Protein AF-A0A3P6S4S4-F1 (afdb_monomer)

Mean predicted aligned error: 6.93 Å

Organism: Cylicostephanus goldi (NCBI:txid71465)

pLDDT: mean 84.18, std 16.07, range [38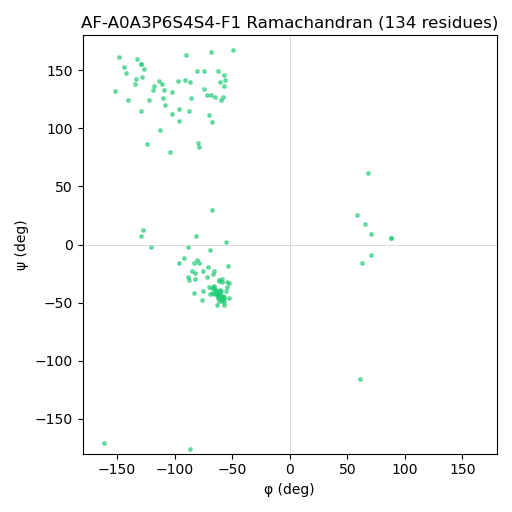.03, 98.44]

Foldseek 3Di:
DQDPVNDPCDPLNVDLVVLLVVLVVVVVVCVVVVDLAADEDEDECCQLVSSVVSNLVNVLVCVVVDPPRNPPARYAYEYADQDPVSVVSNCVVFDPDDWDADPPPPQQFRTWDAGPSGHTYTYHNDPVSPDPDDDD

Structure (mmCIF, N/CA/C/O backbone):
data_AF-A0A3P6S4S4-F1
#
_entry.id   AF-A0A3P6S4S4-F1
#
loop_
_atom_site.group_PDB
_atom_site.id
_atom_site.type_symbol
_atom_site.label_atom_id
_atom_site.label_alt_id
_atom_site.label_comp_id
_atom_site.label_asym_id
_atom_site.label_entity_id
_atom_site.label_seq_id
_atom_site.pdbx_PDB_ins_code
_atom_site.Cartn_x
_atom_site.Cartn_y
_atom_site.Cartn_z
_atom_site.occupancy
_atom_site.B_iso_or_equiv
_atom_site.auth_seq_id
_atom_site.auth_comp_id
_atom_site.auth_asym_id
_atom_site.auth_atom_id
_atom_site.pdbx_PDB_model_num
ATOM 1 N N . VAL A 1 1 ? -11.406 -2.655 19.732 1.00 38.03 1 VAL A N 1
ATOM 2 C CA . VAL A 1 1 ? -10.284 -1.989 20.434 1.00 38.03 1 VAL A CA 1
ATOM 3 C C . VAL A 1 1 ? -9.150 -2.995 20.490 1.00 38.03 1 VAL A C 1
ATOM 5 O O . VAL A 1 1 ? -9.334 -4.044 21.095 1.00 38.03 1 VAL A O 1
ATOM 8 N N . PHE A 1 2 ? -8.060 -2.725 19.767 1.00 47.78 2 PHE A N 1
ATOM 9 C CA . PHE A 1 2 ? -6.789 -3.447 19.902 1.00 47.78 2 PHE A CA 1
ATOM 10 C C . PHE A 1 2 ? -6.245 -3.238 21.330 1.00 47.78 2 PHE A C 1
ATOM 12 O O . PHE A 1 2 ? -6.599 -2.239 21.950 1.00 47.78 2 PHE A O 1
ATOM 19 N N . GLY A 1 3 ? -5.512 -4.219 21.873 1.00 47.22 3 GLY A N 1
ATOM 20 C CA . GLY A 1 3 ? -5.270 -4.446 23.312 1.00 47.22 3 GLY A CA 1
ATOM 21 C C . GLY A 1 3 ? -4.821 -3.247 24.167 1.00 47.22 3 GLY A C 1
ATOM 22 O O . GLY A 1 3 ? -4.429 -2.207 23.656 1.00 47.22 3 GLY A O 1
ATOM 23 N N . LYS A 1 4 ? -4.861 -3.415 25.499 1.00 46.34 4 LYS A N 1
ATOM 24 C CA . LYS A 1 4 ? -4.680 -2.351 26.517 1.00 46.34 4 LYS A CA 1
ATOM 25 C C . LYS A 1 4 ? -3.402 -1.494 26.395 1.00 46.34 4 LYS A C 1
ATOM 27 O O . LYS A 1 4 ? -3.410 -0.401 26.947 1.00 46.34 4 LYS A O 1
ATOM 32 N N . GLU A 1 5 ? -2.377 -1.952 25.673 1.00 57.28 5 GLU A N 1
ATOM 33 C CA . GLU A 1 5 ? -1.144 -1.198 25.359 1.00 57.28 5 GLU A CA 1
ATOM 34 C C . GLU A 1 5 ? -0.785 -1.185 23.854 1.00 57.28 5 GLU A C 1
ATOM 36 O O . GLU A 1 5 ? 0.253 -0.669 23.477 1.00 57.28 5 GLU A O 1
ATOM 41 N N . GLY A 1 6 ? -1.649 -1.701 22.972 1.00 50.56 6 GLY A N 1
ATOM 42 C CA . GLY A 1 6 ? -1.583 -1.452 21.522 1.00 50.56 6 GLY A CA 1
ATOM 43 C C . GLY A 1 6 ? -0.439 -2.071 20.697 1.00 50.56 6 GLY A C 1
ATOM 44 O O . GLY A 1 6 ? -0.540 -2.011 19.476 1.00 50.56 6 GLY A O 1
ATOM 45 N N . ASP A 1 7 ? 0.587 -2.684 21.291 1.00 58.62 7 ASP A N 1
ATOM 46 C CA . ASP A 1 7 ? 1.760 -3.177 20.547 1.00 58.62 7 ASP A CA 1
ATOM 47 C C . ASP A 1 7 ? 1.517 -4.526 19.845 1.00 58.62 7 ASP A C 1
ATOM 49 O O . ASP A 1 7 ? 1.825 -5.602 20.357 1.00 58.62 7 ASP A O 1
ATOM 53 N N . PHE A 1 8 ? 0.992 -4.465 18.622 1.00 60.78 8 PHE A N 1
ATOM 54 C CA . PHE A 1 8 ? 1.240 -5.490 17.608 1.00 60.78 8 PHE A CA 1
ATOM 55 C C . PHE A 1 8 ? 2.246 -4.930 16.617 1.00 60.78 8 PHE A C 1
ATOM 57 O O . PHE A 1 8 ? 1.857 -4.473 15.552 1.00 60.78 8 PHE A O 1
ATOM 64 N N . ILE A 1 9 ? 3.528 -4.957 16.978 1.00 60.41 9 ILE A N 1
ATOM 65 C CA . ILE A 1 9 ? 4.581 -4.631 16.021 1.00 60.41 9 ILE A CA 1
ATOM 66 C C . ILE A 1 9 ? 4.648 -5.771 15.001 1.00 60.41 9 ILE A C 1
ATOM 68 O O . ILE A 1 9 ? 5.017 -6.903 15.325 1.00 60.41 9 ILE A O 1
ATOM 72 N N . THR A 1 10 ? 4.258 -5.477 13.768 1.00 68.12 10 THR A N 1
ATOM 73 C CA . THR A 1 10 ? 4.346 -6.412 12.641 1.00 68.12 10 THR A CA 1
ATOM 74 C C . THR A 1 10 ? 5.691 -6.278 11.915 1.00 68.12 10 THR A C 1
ATOM 76 O O . THR A 1 10 ? 6.414 -5.302 12.095 1.00 68.12 10 THR A O 1
ATOM 79 N N . ALA A 1 11 ? 6.078 -7.267 11.097 1.00 77.06 11 ALA A N 1
ATOM 80 C CA . ALA A 1 11 ? 7.372 -7.247 10.399 1.00 77.06 11 ALA A CA 1
ATOM 81 C C . ALA A 1 11 ? 7.617 -5.984 9.534 1.00 77.06 11 ALA A C 1
ATOM 83 O O . ALA A 1 11 ? 8.729 -5.456 9.602 1.00 77.06 11 ALA A O 1
ATOM 84 N N . PRO A 1 12 ? 6.617 -5.444 8.800 1.00 64.94 12 PRO A N 1
ATOM 85 C CA . PRO A 1 12 ? 6.765 -4.161 8.106 1.00 64.94 12 PRO A CA 1
ATOM 86 C C . PRO A 1 12 ? 7.039 -2.980 9.049 1.00 64.94 12 PRO A C 1
ATOM 88 O O . PRO A 1 12 ? 7.738 -2.043 8.687 1.00 64.94 12 PRO A O 1
ATOM 91 N N . GLU A 1 13 ? 6.525 -3.025 10.279 1.00 68.25 13 GLU A N 1
ATOM 92 C CA . GLU A 1 13 ? 6.685 -1.951 11.268 1.00 68.25 13 GLU A CA 1
ATOM 93 C C . GLU A 1 13 ? 8.023 -2.030 12.022 1.00 68.25 13 GLU A C 1
ATOM 95 O O . GLU A 1 13 ? 8.441 -1.047 12.631 1.00 68.25 13 GLU A O 1
ATOM 100 N N . LEU A 1 14 ? 8.718 -3.177 11.972 1.00 75.69 14 LEU A N 1
ATOM 101 C CA . LEU A 1 14 ? 10.069 -3.328 12.528 1.00 75.69 14 LEU A CA 1
ATOM 102 C C . LEU A 1 14 ? 11.127 -2.687 11.636 1.00 75.69 14 LEU A C 1
ATOM 104 O O . LEU A 1 14 ? 12.022 -2.004 12.134 1.00 75.69 14 LEU A O 1
ATOM 108 N N . THR A 1 15 ? 11.070 -2.960 10.330 1.00 81.31 15 THR A N 1
ATOM 109 C CA . THR A 1 15 ? 12.068 -2.475 9.374 1.00 81.31 15 THR A CA 1
ATOM 110 C C . THR A 1 15 ? 11.473 -2.303 7.984 1.00 81.31 15 THR A C 1
ATOM 112 O O . THR A 1 15 ? 10.938 -3.261 7.424 1.00 81.31 15 THR A O 1
ATOM 115 N N . GLN A 1 16 ? 11.736 -1.149 7.373 1.00 86.44 16 GLN A N 1
ATOM 116 C CA . GLN A 1 16 ? 11.448 -0.864 5.962 1.00 86.44 16 GLN A CA 1
ATOM 117 C C . GLN A 1 16 ? 12.032 -1.921 5.004 1.00 86.44 16 GLN A C 1
ATOM 119 O O . GLN A 1 16 ? 11.414 -2.275 4.003 1.00 86.44 16 GLN A O 1
ATOM 124 N N . LEU A 1 17 ? 13.189 -2.504 5.349 1.00 89.19 17 LEU A N 1
ATOM 125 C CA . LEU A 1 17 ? 13.842 -3.552 4.554 1.00 89.19 17 LEU A CA 1
ATOM 126 C C . LEU A 1 17 ? 12.931 -4.751 4.267 1.00 89.19 17 LEU A C 1
ATOM 128 O O . LEU A 1 17 ? 13.068 -5.378 3.221 1.00 89.19 17 LEU A O 1
ATOM 132 N N . PHE A 1 18 ? 12.010 -5.085 5.178 1.00 90.06 18 PHE A N 1
ATOM 133 C CA . PHE A 1 18 ? 11.066 -6.172 4.937 1.00 90.06 18 PHE A CA 1
ATOM 134 C C . PHE A 1 18 ? 10.171 -5.848 3.738 1.00 90.06 18 PHE A C 1
ATOM 136 O O . PHE A 1 18 ? 10.098 -6.640 2.801 1.00 90.06 18 PHE A O 1
ATOM 143 N N . GLY A 1 19 ? 9.540 -4.671 3.736 1.00 91.44 19 GLY A N 1
ATOM 144 C CA . GLY A 1 19 ? 8.668 -4.245 2.646 1.00 91.44 19 GLY A CA 1
ATOM 145 C C . GLY A 1 19 ? 9.422 -4.049 1.332 1.00 91.44 19 GLY A C 1
ATOM 146 O O . GLY A 1 19 ? 8.952 -4.489 0.284 1.00 91.44 19 GLY A O 1
ATOM 147 N N . GLU A 1 20 ? 10.635 -3.497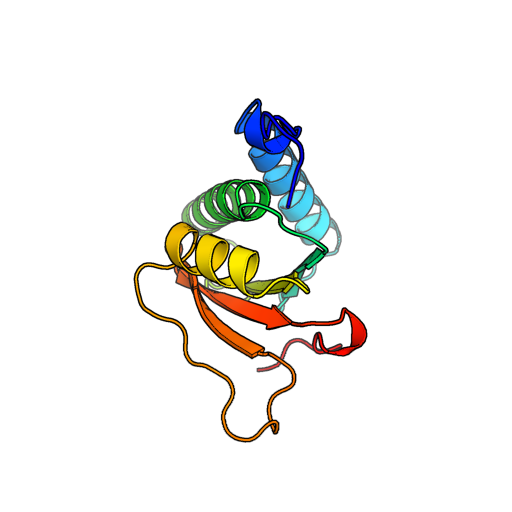 1.388 1.00 92.75 20 GLU A N 1
ATOM 148 C CA . GLU A 1 20 ? 11.466 -3.318 0.195 1.00 92.75 20 GLU A CA 1
ATOM 149 C C . GLU A 1 20 ? 11.851 -4.652 -0.458 1.00 92.75 20 GLU A C 1
ATOM 151 O O . GLU A 1 20 ? 11.773 -4.791 -1.679 1.00 92.75 20 GLU A O 1
ATOM 156 N N . LEU A 1 21 ? 12.220 -5.662 0.337 1.00 94.06 21 LEU A N 1
ATOM 157 C CA . LEU A 1 21 ? 12.555 -6.991 -0.182 1.00 94.06 21 LEU A CA 1
ATOM 158 C C . LEU A 1 21 ? 11.349 -7.677 -0.831 1.00 94.06 21 LEU A C 1
ATOM 160 O O . LEU A 1 21 ? 11.505 -8.313 -1.875 1.00 94.06 21 LEU A O 1
ATOM 164 N N . ILE A 1 22 ? 10.152 -7.517 -0.257 1.00 93.81 22 ILE A N 1
ATOM 165 C CA . ILE A 1 22 ? 8.914 -7.982 -0.894 1.00 93.81 22 ILE A CA 1
ATOM 166 C C . ILE A 1 22 ? 8.670 -7.222 -2.204 1.00 93.81 22 ILE A C 1
ATOM 168 O O . ILE A 1 22 ? 8.328 -7.846 -3.206 1.00 93.81 22 ILE A O 1
ATOM 172 N N . GLY A 1 23 ? 8.927 -5.912 -2.245 1.00 91.38 23 GLY A N 1
ATOM 173 C CA . GLY A 1 23 ? 8.847 -5.112 -3.469 1.00 91.38 23 GLY A CA 1
ATOM 174 C C . GLY A 1 23 ? 9.763 -5.602 -4.583 1.00 91.38 23 GLY A C 1
ATOM 175 O O . GLY A 1 23 ? 9.314 -5.795 -5.715 1.00 91.38 23 GLY A O 1
ATOM 176 N N . VAL A 1 24 ? 11.026 -5.879 -4.257 1.00 91.00 24 VAL A N 1
ATOM 177 C CA . VAL A 1 24 ? 11.994 -6.445 -5.207 1.00 91.00 24 VAL A CA 1
ATOM 178 C C . VAL A 1 24 ? 11.536 -7.817 -5.694 1.00 91.00 24 VAL A C 1
ATOM 180 O O . VAL A 1 24 ? 11.611 -8.094 -6.892 1.00 91.00 24 VAL A O 1
ATOM 183 N N . TRP A 1 25 ? 11.030 -8.664 -4.794 1.00 92.75 25 TRP A N 1
ATOM 184 C CA . TRP A 1 25 ? 10.499 -9.974 -5.160 1.00 92.75 25 TRP A CA 1
ATOM 185 C C . TRP A 1 25 ? 9.298 -9.860 -6.111 1.00 92.75 25 TRP A C 1
ATOM 187 O O . TRP A 1 25 ? 9.312 -10.487 -7.166 1.00 92.75 25 TRP A O 1
ATOM 197 N N . CYS A 1 26 ? 8.309 -9.010 -5.811 1.00 90.44 26 CYS A N 1
ATOM 198 C CA . CYS A 1 26 ? 7.149 -8.788 -6.681 1.00 90.44 26 CYS A CA 1
ATOM 199 C C . CYS A 1 26 ? 7.563 -8.325 -8.083 1.00 90.44 26 CYS A C 1
ATOM 201 O O . CYS A 1 26 ? 7.061 -8.846 -9.079 1.00 90.44 26 CYS A O 1
ATOM 203 N N . TYR A 1 27 ? 8.495 -7.372 -8.164 1.00 86.69 27 TYR A N 1
ATOM 204 C CA . TYR A 1 27 ? 9.014 -6.879 -9.438 1.00 86.69 27 TYR A CA 1
ATOM 205 C C . TYR A 1 27 ? 9.721 -7.986 -10.236 1.00 86.69 27 TYR A C 1
ATOM 207 O O . TYR A 1 27 ? 9.468 -8.160 -11.429 1.00 86.69 27 TYR A O 1
ATOM 215 N N . HIS A 1 28 ? 10.582 -8.761 -9.572 1.00 87.81 28 HIS A N 1
ATOM 216 C CA . HIS A 1 28 ? 11.311 -9.866 -10.188 1.00 87.81 28 HIS A CA 1
ATOM 217 C C . HIS A 1 28 ? 10.376 -10.962 -10.712 1.00 87.81 28 HIS A C 1
ATOM 219 O O . HIS A 1 28 ? 10.532 -11.415 -11.845 1.00 87.81 28 HIS A O 1
ATOM 225 N N . GLU A 1 29 ? 9.380 -11.366 -9.923 1.00 90.44 29 GLU A N 1
ATOM 226 C CA . GLU A 1 29 ? 8.420 -12.385 -10.348 1.00 90.44 29 GLU A CA 1
ATOM 227 C C . GLU A 1 29 ? 7.566 -11.904 -11.517 1.00 90.44 29 GLU A C 1
ATOM 229 O O . GLU A 1 29 ? 7.406 -12.640 -12.491 1.00 90.44 29 GLU A O 1
ATOM 234 N N . LEU A 1 30 ? 7.099 -10.651 -11.488 1.00 86.56 30 LEU A N 1
ATOM 235 C CA . LEU A 1 30 ? 6.387 -10.062 -12.619 1.00 86.56 30 LEU A CA 1
ATOM 236 C C . LEU A 1 30 ? 7.241 -10.106 -13.892 1.00 86.56 30 LEU A C 1
ATOM 238 O O . LEU A 1 30 ? 6.765 -10.566 -14.930 1.00 86.56 30 LEU A O 1
ATOM 242 N N . ALA A 1 31 ? 8.511 -9.706 -13.810 1.00 84.44 31 ALA A N 1
ATOM 243 C CA . ALA A 1 31 ? 9.431 -9.767 -14.941 1.00 84.44 31 ALA A CA 1
ATOM 244 C C . ALA A 1 31 ? 9.618 -11.204 -15.467 1.00 84.44 31 ALA A C 1
ATOM 246 O O . ALA A 1 31 ? 9.619 -11.415 -16.682 1.00 84.44 31 ALA A O 1
ATOM 247 N N . ASN A 1 32 ? 9.700 -12.200 -14.579 1.00 86.81 32 ASN A N 1
ATOM 248 C CA . ASN A 1 32 ? 9.837 -13.612 -14.955 1.00 86.81 32 ASN A CA 1
ATOM 249 C C . ASN A 1 32 ? 8.607 -14.184 -15.667 1.00 86.81 32 ASN A C 1
ATOM 251 O O . ASN A 1 32 ? 8.744 -15.123 -16.452 1.00 86.81 32 ASN A O 1
ATOM 255 N N . THR A 1 33 ? 7.416 -13.620 -15.447 1.00 86.38 33 THR A N 1
ATOM 256 C CA . THR A 1 33 ? 6.226 -13.999 -16.228 1.00 86.38 33 THR A CA 1
ATOM 257 C C . THR A 1 33 ? 6.278 -13.508 -17.678 1.00 86.38 33 THR A C 1
ATOM 259 O O . THR A 1 33 ? 5.545 -14.016 -18.524 1.00 86.38 33 THR A O 1
ATOM 262 N N . GLY A 1 34 ? 7.117 -12.508 -17.976 1.00 81.81 34 GLY A N 1
ATOM 263 C CA . GLY A 1 34 ? 7.122 -11.802 -19.258 1.00 81.81 34 GLY A CA 1
ATOM 264 C C . GLY A 1 34 ? 5.905 -10.894 -19.477 1.00 81.81 34 GLY A C 1
ATOM 265 O O . GLY A 1 34 ? 5.719 -10.396 -20.589 1.00 81.81 34 GLY A O 1
ATOM 266 N N . HIS A 1 35 ? 5.068 -10.675 -18.455 1.00 82.94 35 HIS A N 1
ATOM 267 C CA . HIS A 1 35 ? 3.901 -9.799 -18.541 1.00 82.94 35 HIS A CA 1
ATOM 268 C C . HIS A 1 35 ? 4.317 -8.335 -18.694 1.00 82.94 35 HIS A C 1
ATOM 270 O O . HIS A 1 35 ? 5.101 -7.805 -17.911 1.00 82.94 35 HIS A O 1
ATOM 276 N N . THR A 1 36 ? 3.757 -7.665 -19.698 1.00 80.19 36 THR A N 1
ATOM 277 C CA . THR A 1 36 ? 4.028 -6.248 -20.002 1.00 80.19 36 THR A CA 1
ATOM 278 C C . THR A 1 36 ? 2.776 -5.377 -19.950 1.00 80.19 36 THR A C 1
ATOM 280 O O . THR A 1 36 ? 2.862 -4.169 -20.161 1.00 80.19 36 THR A O 1
ATOM 283 N N . GLY A 1 37 ? 1.611 -5.975 -19.684 1.00 81.94 37 GLY A N 1
ATOM 284 C CA . GLY A 1 37 ? 0.333 -5.275 -19.610 1.00 81.94 37 GLY A CA 1
ATOM 285 C C . GLY A 1 37 ? 0.042 -4.686 -18.227 1.00 81.94 37 GLY A C 1
ATOM 286 O O . GLY A 1 37 ? 0.863 -4.790 -17.312 1.00 81.94 37 GLY A O 1
ATOM 287 N N . PRO A 1 38 ? -1.151 -4.096 -18.053 1.00 86.06 38 PRO A N 1
ATOM 288 C CA . PRO A 1 38 ? -1.648 -3.687 -16.748 1.00 86.06 38 PRO A CA 1
ATOM 289 C C . PRO A 1 38 ? -1.701 -4.861 -15.759 1.00 86.06 38 PRO A C 1
ATOM 291 O O . PRO A 1 38 ? -1.963 -6.001 -16.147 1.00 86.06 38 PRO A O 1
ATOM 294 N N . TRP A 1 39 ? -1.449 -4.586 -14.487 1.00 88.31 39 TRP A N 1
ATOM 295 C CA . TRP A 1 39 ? -1.437 -5.529 -13.378 1.00 88.31 39 TRP A CA 1
ATOM 296 C C . TRP A 1 39 ? -1.888 -4.834 -12.086 1.00 88.31 39 TRP A C 1
ATOM 298 O O . TRP A 1 39 ? -1.919 -3.603 -11.973 1.00 88.31 39 TRP A O 1
ATOM 308 N N . GLN A 1 40 ? -2.287 -5.648 -11.117 1.00 92.62 40 GLN A N 1
ATOM 309 C CA . GLN A 1 40 ? -2.807 -5.196 -9.834 1.00 92.62 40 GLN A CA 1
ATOM 310 C C . GLN A 1 40 ? -1.890 -5.686 -8.718 1.00 92.62 40 GLN A C 1
ATOM 312 O O . GLN A 1 40 ? -1.489 -6.851 -8.710 1.00 92.62 40 GLN A O 1
ATOM 317 N N . LEU A 1 41 ? -1.600 -4.814 -7.759 1.00 94.19 41 LEU A N 1
ATOM 318 C CA . LEU A 1 41 ? -0.997 -5.188 -6.489 1.00 94.19 41 LEU A CA 1
ATOM 319 C C . LEU A 1 41 ? -2.095 -5.196 -5.424 1.00 94.19 41 LEU A C 1
ATOM 321 O O . LEU A 1 41 ? -2.656 -4.148 -5.099 1.00 94.19 41 LEU A O 1
ATOM 325 N N . VAL A 1 42 ? -2.417 -6.387 -4.918 1.00 96.94 42 VAL A N 1
ATOM 326 C CA . VAL A 1 42 ? -3.524 -6.606 -3.979 1.00 96.94 42 VAL A CA 1
ATOM 327 C C . VAL A 1 42 ? -2.975 -6.955 -2.597 1.00 96.94 42 VAL A C 1
ATOM 329 O O . VAL A 1 42 ? -2.199 -7.901 -2.469 1.00 96.94 42 VAL A O 1
ATOM 332 N N . GLU A 1 43 ? -3.395 -6.229 -1.558 1.00 97.56 43 GLU A N 1
ATOM 333 C CA . GLU A 1 43 ? -3.047 -6.527 -0.162 1.00 97.56 43 GLU A CA 1
ATOM 334 C C . GLU A 1 43 ? -4.310 -6.736 0.686 1.00 97.56 43 GLU A C 1
ATOM 336 O O . GLU A 1 43 ? -5.190 -5.873 0.766 1.00 97.56 43 GLU A O 1
ATOM 341 N N . CYS A 1 44 ? -4.389 -7.898 1.337 1.00 97.31 44 CYS A N 1
ATOM 342 C CA . CYS A 1 44 ? -5.492 -8.272 2.218 1.00 97.31 44 CYS A CA 1
ATOM 343 C C . CYS A 1 44 ? -5.132 -7.980 3.674 1.00 97.31 44 CYS A C 1
ATOM 345 O O . CYS A 1 44 ? -4.232 -8.610 4.224 1.00 97.31 44 CYS A O 1
ATOM 347 N N . GLY A 1 45 ? -5.865 -7.066 4.311 1.00 96.19 45 GLY A N 1
ATOM 348 C CA . GLY A 1 45 ? -5.571 -6.611 5.670 1.00 96.19 45 GLY A CA 1
ATOM 349 C C . GLY A 1 45 ? -4.273 -5.799 5.764 1.00 96.19 45 GLY A C 1
ATOM 350 O O . GLY A 1 45 ? -3.376 -6.200 6.502 1.00 96.19 45 GLY A O 1
ATOM 351 N N . PRO A 1 46 ? -4.168 -4.647 5.074 1.00 96.00 46 PRO A N 1
ATOM 352 C CA . PRO A 1 46 ? -2.934 -3.854 4.995 1.00 96.00 46 PRO A CA 1
ATOM 353 C C . PRO A 1 46 ? -2.527 -3.159 6.305 1.00 96.00 46 PRO A C 1
ATOM 355 O O . PRO A 1 46 ? -1.486 -2.503 6.379 1.00 96.00 46 PRO A O 1
ATOM 358 N N . GLY A 1 47 ? -3.350 -3.248 7.356 1.00 94.00 47 GLY A N 1
ATOM 359 C CA . GLY A 1 47 ? -3.042 -2.675 8.663 1.00 94.00 47 GLY A CA 1
ATOM 360 C C . GLY A 1 47 ? -2.874 -1.158 8.588 1.00 94.00 47 GLY A C 1
ATOM 361 O O . GLY A 1 47 ? -3.824 -0.431 8.296 1.00 94.00 47 GLY A O 1
ATOM 362 N N . THR A 1 48 ? -1.671 -0.665 8.867 1.00 93.06 48 THR A N 1
ATOM 363 C CA . THR A 1 48 ? -1.321 0.762 8.775 1.00 93.06 48 THR A CA 1
ATOM 364 C C . THR A 1 48 ? -1.055 1.234 7.341 1.00 93.06 48 THR A C 1
ATOM 366 O O . THR A 1 48 ? -1.080 2.437 7.094 1.00 93.06 48 THR A O 1
ATOM 369 N N . GLY A 1 49 ? -0.846 0.313 6.394 1.00 95.19 49 GLY A N 1
ATOM 370 C CA . GLY A 1 49 ? -0.418 0.60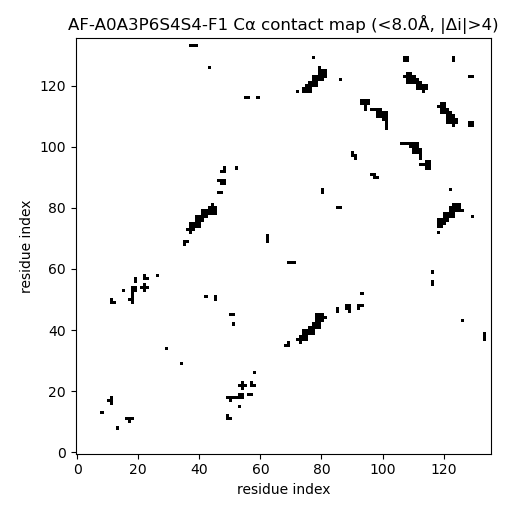6 5.024 1.00 95.19 49 GLY A CA 1
ATOM 371 C C . GLY A 1 49 ? 1.103 0.672 4.848 1.00 95.19 49 GLY A C 1
ATOM 372 O O . GLY A 1 49 ? 1.562 1.015 3.761 1.00 95.19 49 GLY A O 1
ATOM 373 N N . GLN A 1 50 ? 1.890 0.347 5.884 1.00 95.19 50 GLN A N 1
ATOM 374 C CA . GLN A 1 50 ? 3.357 0.410 5.838 1.00 95.19 50 GLN A CA 1
ATOM 375 C C . GLN A 1 50 ? 3.954 -0.496 4.754 1.00 95.19 50 GLN A C 1
ATOM 377 O O . GLN A 1 50 ? 4.771 -0.034 3.964 1.00 95.19 50 GLN A O 1
ATOM 382 N N . LEU A 1 51 ? 3.502 -1.753 4.669 1.00 95.12 51 LEU A N 1
ATOM 383 C CA . LEU A 1 51 ? 3.993 -2.695 3.660 1.00 95.12 51 LEU A CA 1
ATOM 384 C C . LEU A 1 51 ? 3.754 -2.165 2.241 1.00 95.12 51 LEU A C 1
ATOM 386 O O . LEU A 1 51 ? 4.689 -2.118 1.444 1.00 95.12 51 LEU A O 1
ATOM 390 N N . MET A 1 52 ? 2.533 -1.706 1.949 1.00 96.81 52 MET A N 1
ATOM 391 C CA . MET A 1 52 ? 2.214 -1.093 0.662 1.00 96.81 52 MET A CA 1
ATOM 392 C C . MET A 1 52 ? 3.097 0.123 0.368 1.00 96.81 52 MET A C 1
ATOM 394 O O . MET A 1 52 ? 3.612 0.248 -0.737 1.00 96.81 52 MET A O 1
ATOM 398 N N . ASN A 1 53 ? 3.311 1.010 1.342 1.00 95.50 53 ASN A N 1
ATOM 399 C CA . ASN A 1 53 ? 4.158 2.188 1.157 1.00 95.50 53 ASN A CA 1
ATOM 400 C C . ASN A 1 53 ? 5.592 1.820 0.734 1.00 95.50 53 ASN A C 1
ATOM 402 O O . ASN A 1 53 ? 6.140 2.410 -0.201 1.00 95.50 53 ASN A O 1
ATOM 406 N N . ASP A 1 54 ? 6.182 0.824 1.393 1.00 94.44 54 ASP A N 1
ATOM 407 C CA . ASP A 1 54 ? 7.541 0.362 1.097 1.00 94.44 54 ASP A CA 1
ATOM 408 C C . ASP A 1 54 ? 7.607 -0.306 -0.288 1.00 94.44 54 ASP A C 1
ATOM 410 O O . ASP A 1 54 ? 8.507 -0.023 -1.082 1.00 94.44 54 ASP A O 1
ATOM 414 N N . LEU A 1 55 ? 6.603 -1.125 -0.626 1.00 93.69 55 LEU A N 1
ATOM 415 C CA . LEU A 1 55 ? 6.437 -1.731 -1.952 1.00 93.69 55 LEU A CA 1
ATOM 416 C C . LEU A 1 55 ? 6.371 -0.673 -3.060 1.00 93.69 55 LEU A C 1
ATOM 418 O O . LEU A 1 55 ? 7.095 -0.775 -4.049 1.00 93.69 55 LEU A O 1
ATOM 422 N N . LEU A 1 56 ? 5.532 0.354 -2.900 1.00 92.38 56 LEU A N 1
ATOM 423 C CA . LEU A 1 56 ? 5.369 1.413 -3.899 1.00 92.38 56 LEU A CA 1
ATOM 424 C C . LEU A 1 56 ? 6.636 2.249 -4.074 1.00 92.38 56 LEU A C 1
ATOM 426 O O . LEU A 1 56 ? 6.964 2.600 -5.206 1.00 92.38 56 LEU A O 1
ATOM 430 N N . SER A 1 57 ? 7.383 2.485 -2.993 1.00 90.94 57 SER A N 1
ATOM 431 C CA . SER A 1 57 ? 8.686 3.160 -3.055 1.00 90.94 57 SER A CA 1
ATOM 432 C C . SER A 1 57 ? 9.683 2.380 -3.925 1.00 90.94 57 SER A C 1
ATOM 434 O O . SER A 1 57 ? 10.438 2.957 -4.708 1.00 90.94 57 SER A O 1
ATOM 436 N N . VAL A 1 58 ? 9.668 1.045 -3.843 1.00 90.19 58 VAL A N 1
ATOM 437 C CA . VAL A 1 58 ? 10.483 0.185 -4.713 1.00 90.19 58 VAL A CA 1
ATOM 438 C C . VAL A 1 58 ? 9.995 0.220 -6.164 1.00 90.19 58 VAL A C 1
ATOM 440 O O . VAL A 1 58 ? 10.813 0.327 -7.079 1.00 90.19 58 VAL A O 1
ATOM 443 N N . MET A 1 59 ? 8.679 0.171 -6.390 1.00 87.56 59 MET A N 1
ATOM 444 C CA . MET A 1 59 ? 8.101 0.216 -7.740 1.00 87.56 59 MET A CA 1
ATOM 445 C C . MET A 1 59 ? 8.421 1.533 -8.458 1.00 87.56 59 MET A C 1
ATOM 447 O O . MET A 1 59 ? 8.812 1.507 -9.624 1.00 87.56 59 MET A O 1
ATOM 451 N N . GLU A 1 60 ? 8.327 2.665 -7.760 1.00 85.31 60 GLU A N 1
ATOM 452 C CA . GLU A 1 60 ? 8.697 3.988 -8.276 1.00 85.31 60 GLU A CA 1
ATOM 453 C C . GLU A 1 60 ? 10.172 4.027 -8.715 1.00 85.31 60 GLU A C 1
ATOM 455 O O . GLU A 1 60 ? 10.489 4.433 -9.835 1.00 85.31 60 GLU A O 1
ATOM 460 N N . ASN A 1 61 ? 11.080 3.502 -7.887 1.00 82.12 61 ASN A N 1
ATOM 461 C CA . ASN A 1 61 ? 12.504 3.429 -8.221 1.00 82.12 61 ASN A CA 1
ATOM 462 C C . ASN A 1 61 ? 12.782 2.567 -9.463 1.00 82.12 61 ASN A C 1
ATOM 464 O O . ASN A 1 61 ? 13.612 2.934 -10.300 1.00 82.12 61 ASN A O 1
ATOM 468 N N . PHE A 1 62 ? 12.092 1.434 -9.622 1.00 76.06 62 PHE A N 1
ATOM 469 C CA . PHE A 1 62 ? 12.254 0.596 -10.812 1.00 76.06 62 PHE A CA 1
ATOM 470 C C . PHE A 1 62 ? 11.681 1.238 -12.077 1.00 76.06 62 PHE A C 1
ATOM 472 O O . PHE A 1 62 ? 12.302 1.121 -13.135 1.00 76.06 62 PHE A O 1
ATOM 479 N N . GLN A 1 63 ? 10.562 1.963 -11.979 1.00 69.38 63 GLN A N 1
ATOM 480 C CA . GLN A 1 63 ? 10.016 2.727 -13.105 1.00 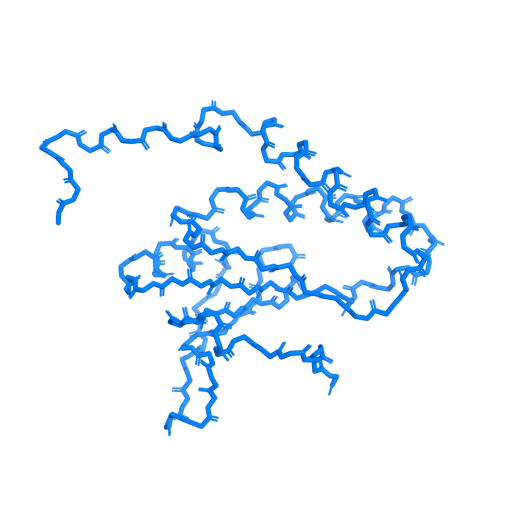69.38 63 GLN A CA 1
ATOM 481 C C . GLN A 1 63 ? 10.999 3.794 -13.599 1.00 69.38 63 GLN A C 1
ATOM 483 O O . GLN A 1 63 ? 11.211 3.925 -14.802 1.00 69.38 63 GLN A O 1
ATOM 488 N N . ILE A 1 64 ? 11.655 4.506 -12.679 1.00 58.94 64 ILE A N 1
ATOM 489 C CA . ILE A 1 64 ? 12.655 5.530 -13.015 1.00 58.94 64 ILE A CA 1
ATOM 490 C C . ILE A 1 64 ? 13.904 4.903 -13.662 1.00 58.94 64 ILE A C 1
ATOM 492 O O . ILE A 1 64 ? 14.506 5.488 -14.565 1.00 58.94 64 ILE A O 1
ATOM 496 N N . MET A 1 65 ? 14.312 3.714 -13.209 1.00 54.56 65 MET A N 1
ATOM 497 C CA . MET A 1 65 ? 15.581 3.092 -13.602 1.00 54.56 65 MET A CA 1
ATOM 498 C C . MET A 1 65 ? 15.508 2.290 -14.915 1.00 54.56 65 MET A C 1
ATOM 500 O O . MET A 1 65 ? 16.534 2.086 -15.568 1.00 54.56 65 MET A O 1
ATOM 504 N N . TRP A 1 66 ? 14.325 1.830 -15.331 1.00 53.03 66 TRP A N 1
ATOM 505 C CA . TRP A 1 66 ? 14.171 0.853 -16.410 1.00 53.03 66 TRP A CA 1
ATOM 506 C C . TRP A 1 66 ? 13.481 1.479 -17.636 1.00 53.03 66 TRP A C 1
ATOM 508 O O . TRP A 1 66 ? 12.261 1.532 -17.738 1.00 53.03 66 TRP A O 1
ATOM 518 N N . HIS A 1 67 ? 14.273 1.883 -18.638 1.00 49.81 67 HIS A N 1
ATOM 519 C CA . HIS A 1 67 ? 13.827 2.286 -19.989 1.00 49.81 67 HIS A CA 1
ATOM 520 C C . HIS A 1 67 ? 13.237 1.114 -20.811 1.00 49.81 67 HIS A C 1
ATOM 522 O O . HIS A 1 67 ? 13.369 1.054 -22.034 1.00 49.81 67 HIS A O 1
ATOM 528 N N . ILE A 1 68 ? 12.632 0.127 -20.153 1.00 41.50 68 ILE A N 1
ATOM 529 C CA . ILE A 1 68 ? 12.222 -1.128 -20.775 1.00 41.50 68 ILE A CA 1
ATOM 530 C C . ILE A 1 68 ? 10.731 -1.305 -20.531 1.00 41.50 68 ILE A C 1
ATOM 532 O O . ILE A 1 68 ? 10.311 -1.924 -19.563 1.00 41.50 68 ILE A O 1
ATOM 536 N N . GLY A 1 69 ? 9.942 -0.713 -21.426 1.00 46.66 69 GLY A N 1
ATOM 537 C CA . GLY A 1 69 ? 8.581 -1.127 -21.788 1.00 46.66 69 GLY A CA 1
ATOM 538 C C . GLY A 1 69 ? 7.475 -1.107 -20.725 1.00 46.66 69 GLY A C 1
ATOM 539 O O . GLY A 1 69 ? 6.309 -1.134 -21.109 1.00 46.66 69 GLY A O 1
ATOM 540 N N . LEU A 1 70 ? 7.784 -1.035 -19.431 1.00 48.84 70 LEU A N 1
ATOM 541 C CA . LEU A 1 70 ? 6.814 -0.893 -18.354 1.00 48.84 70 LEU A CA 1
ATOM 542 C C . LEU A 1 70 ? 6.398 0.573 -18.316 1.00 48.84 70 LEU A C 1
ATOM 544 O O . LEU A 1 70 ? 6.979 1.390 -17.609 1.00 48.84 70 LEU A O 1
ATOM 548 N N . GLN A 1 71 ? 5.428 0.924 -19.160 1.00 54.06 71 GLN A N 1
ATOM 549 C CA . GLN A 1 71 ? 4.856 2.261 -19.139 1.00 54.06 71 GLN A CA 1
ATOM 550 C C . GLN A 1 71 ? 4.317 2.564 -17.737 1.00 54.06 71 GLN A C 1
ATOM 552 O O . GLN A 1 71 ? 3.723 1.701 -17.087 1.00 54.06 71 GLN A O 1
ATOM 557 N N . GLU A 1 72 ? 4.506 3.811 -17.306 1.00 52.53 72 GLU A N 1
ATOM 558 C CA . GLU A 1 72 ? 4.258 4.363 -15.962 1.00 52.53 72 GLU A CA 1
ATOM 559 C C . GLU A 1 72 ? 2.824 4.168 -15.414 1.00 52.53 72 GLU A C 1
ATOM 561 O O . GLU A 1 72 ? 2.504 4.625 -14.324 1.00 52.53 72 GLU A O 1
ATOM 566 N N . LYS A 1 73 ? 1.934 3.485 -16.143 1.00 59.75 73 LYS A N 1
ATOM 567 C CA . LYS A 1 73 ? 0.495 3.380 -15.862 1.00 59.75 73 LYS A CA 1
ATOM 568 C C . LYS A 1 73 ? -0.052 1.955 -15.810 1.00 59.75 73 LYS A C 1
ATOM 570 O O . LYS A 1 73 ? -1.265 1.776 -15.800 1.00 59.75 73 LYS A O 1
ATOM 575 N N . ASN A 1 74 ? 0.815 0.947 -15.763 1.00 79.62 74 ASN A N 1
ATOM 576 C CA . ASN A 1 74 ? 0.373 -0.447 -15.738 1.00 79.62 74 ASN A CA 1
ATOM 577 C C . ASN A 1 74 ? 0.119 -0.998 -14.326 1.00 79.62 74 ASN A C 1
ATOM 579 O O . ASN A 1 74 ? -0.302 -2.137 -14.224 1.00 79.62 74 ASN A O 1
ATOM 583 N N . LEU A 1 75 ? 0.350 -0.241 -13.251 1.00 89.25 75 LEU A N 1
ATOM 584 C CA . LEU A 1 75 ? 0.135 -0.698 -11.873 1.00 89.25 75 LEU A CA 1
ATOM 585 C C . LEU A 1 75 ? -1.066 0.011 -11.239 1.00 89.25 75 LEU A C 1
ATOM 587 O O . LEU A 1 75 ? -1.157 1.236 -11.282 1.00 89.25 75 LEU A O 1
ATOM 591 N N . SER A 1 76 ? -1.939 -0.761 -10.596 1.00 93.56 76 SER A N 1
ATOM 592 C CA . SER A 1 76 ? -2.992 -0.278 -9.692 1.00 93.56 76 SER A CA 1
ATOM 593 C C . SER A 1 76 ? -2.942 -1.006 -8.345 1.00 93.56 76 SER A C 1
ATOM 595 O O . SER A 1 76 ? -2.606 -2.188 -8.278 1.00 93.56 76 SER A O 1
ATOM 597 N N . VAL A 1 77 ? -3.245 -0.291 -7.263 1.00 96.31 77 VAL A N 1
ATOM 598 C CA . VAL A 1 77 ? -3.204 -0.793 -5.884 1.00 96.31 77 VAL A CA 1
ATOM 599 C C . VAL A 1 77 ? -4.615 -1.099 -5.399 1.00 96.31 77 VAL A C 1
ATOM 601 O O . VAL A 1 77 ? -5.512 -0.264 -5.506 1.00 96.31 77 VAL A O 1
ATOM 604 N N . HIS A 1 78 ? -4.809 -2.279 -4.819 1.00 97.69 78 HIS A N 1
ATOM 605 C CA . HIS A 1 78 ? -6.103 -2.736 -4.321 1.00 97.69 78 HIS A CA 1
ATOM 606 C C . HIS A 1 78 ? -5.963 -3.224 -2.878 1.00 97.69 78 HIS A C 1
ATOM 608 O O . HIS A 1 78 ? -5.279 -4.204 -2.596 1.00 97.69 78 HIS A O 1
ATOM 614 N N . LEU A 1 79 ? -6.610 -2.527 -1.950 1.00 98.44 79 LEU A N 1
ATOM 615 C CA . LEU A 1 79 ? -6.540 -2.799 -0.519 1.00 98.44 79 LEU A CA 1
ATOM 616 C C . LEU A 1 79 ? -7.856 -3.404 -0.031 1.00 98.44 79 LEU A C 1
ATOM 618 O O . LEU A 1 79 ? -8.901 -2.763 -0.120 1.00 98.44 79 LEU A O 1
ATOM 622 N N . VAL A 1 80 ? -7.817 -4.617 0.519 1.00 98.31 80 VAL A N 1
ATOM 623 C CA . VAL A 1 80 ? -8.995 -5.255 1.127 1.00 98.31 80 VAL A CA 1
ATOM 624 C C . VAL A 1 80 ? -8.959 -5.011 2.634 1.00 98.31 80 VAL A C 1
ATOM 626 O O . VAL A 1 80 ? -8.151 -5.603 3.349 1.00 98.31 80 VAL A O 1
ATOM 629 N N . GLU A 1 81 ? -9.827 -4.124 3.122 1.00 97.88 81 GLU A N 1
ATOM 630 C CA . GLU A 1 81 ? -9.875 -3.698 4.522 1.00 97.88 81 GLU A CA 1
ATOM 631 C C . GLU A 1 81 ? -11.322 -3.535 5.011 1.00 97.88 81 GLU A C 1
ATOM 633 O O . GLU A 1 81 ? -12.122 -2.756 4.487 1.00 97.88 81 GLU A O 1
ATOM 638 N N . THR A 1 82 ? -11.661 -4.237 6.089 1.00 96.12 82 THR A N 1
ATOM 639 C CA . THR A 1 82 ? -13.019 -4.217 6.654 1.00 96.12 82 THR A CA 1
ATOM 640 C C . THR A 1 82 ? -13.257 -3.000 7.551 1.00 96.12 82 THR A C 1
ATOM 642 O O . THR A 1 82 ? -14.378 -2.491 7.619 1.00 96.12 82 THR A O 1
ATOM 645 N N . SER A 1 83 ? -12.211 -2.483 8.199 1.00 96.44 83 SER A N 1
ATOM 646 C CA . SER A 1 83 ? -12.280 -1.414 9.195 1.00 96.44 83 SER A CA 1
ATOM 647 C C . SER A 1 83 ? -12.215 -0.018 8.573 1.00 96.44 83 SER A C 1
ATOM 649 O O . SER A 1 83 ? -11.169 0.412 8.094 1.00 96.44 83 SER A O 1
ATOM 651 N N . ASP A 1 84 ? -13.297 0.761 8.682 1.00 95.19 84 ASP A N 1
ATOM 652 C CA . ASP A 1 84 ? -13.331 2.157 8.205 1.00 95.19 84 ASP A CA 1
ATOM 653 C C . ASP A 1 84 ? -12.272 3.045 8.874 1.00 95.19 84 ASP A C 1
ATOM 655 O O . ASP A 1 84 ? -11.728 3.963 8.257 1.00 95.19 84 ASP A O 1
ATOM 659 N N . ALA A 1 85 ? -11.950 2.757 10.138 1.00 95.31 85 ALA A N 1
ATOM 660 C CA . ALA A 1 85 ? -10.913 3.473 10.867 1.00 95.31 85 ALA A CA 1
ATOM 661 C C . ALA A 1 85 ? -9.513 3.196 10.295 1.00 95.31 85 ALA A C 1
ATOM 663 O O . ALA A 1 85 ? -8.693 4.111 10.250 1.00 95.31 85 ALA A O 1
ATOM 664 N N . LEU A 1 86 ? -9.238 1.961 9.855 1.00 96.12 86 LEU A N 1
ATOM 665 C CA . LEU A 1 86 ? -7.967 1.620 9.209 1.00 96.12 86 LEU A CA 1
ATOM 666 C C . LEU A 1 86 ? -7.910 2.155 7.778 1.00 96.12 86 LEU A C 1
ATOM 668 O O . LEU A 1 86 ? -6.902 2.755 7.427 1.00 96.12 86 LEU A O 1
ATOM 672 N N . ILE A 1 87 ? -9.007 2.079 7.015 1.00 97.31 87 ILE A N 1
ATOM 673 C CA . ILE A 1 87 ? -9.104 2.708 5.685 1.00 97.31 87 ILE A CA 1
ATOM 674 C C . ILE A 1 87 ? -8.737 4.192 5.766 1.00 97.31 87 ILE A C 1
ATOM 676 O O . ILE A 1 87 ? -7.956 4.684 4.959 1.00 97.31 87 ILE A O 1
ATOM 680 N N . LYS A 1 88 ? -9.277 4.917 6.753 1.00 96.38 88 LYS A N 1
ATOM 681 C CA . LYS A 1 88 ? -8.953 6.335 6.947 1.00 96.38 88 LYS A CA 1
ATOM 682 C C . LYS A 1 88 ? -7.465 6.555 7.250 1.00 96.38 88 LYS A C 1
ATOM 684 O O . LYS A 1 88 ? -6.866 7.455 6.674 1.00 96.38 88 LYS A O 1
ATOM 689 N N . LYS A 1 89 ? -6.860 5.735 8.118 1.00 96.69 89 LYS A N 1
ATOM 690 C CA . LYS A 1 89 ? -5.418 5.825 8.414 1.00 96.69 89 LYS A CA 1
ATOM 691 C C . LYS A 1 89 ? -4.559 5.549 7.179 1.00 96.69 89 LYS A C 1
ATOM 693 O O . LYS A 1 89 ? -3.604 6.273 6.935 1.00 96.69 89 LYS A O 1
ATOM 698 N N . GLN A 1 90 ? -4.909 4.525 6.405 1.00 97.75 90 GLN A N 1
ATOM 699 C CA . GLN A 1 90 ? -4.209 4.155 5.173 1.00 97.75 90 GLN A CA 1
ATOM 700 C C . GLN A 1 90 ? -4.317 5.262 4.123 1.00 97.75 90 GLN A C 1
ATOM 702 O O . GL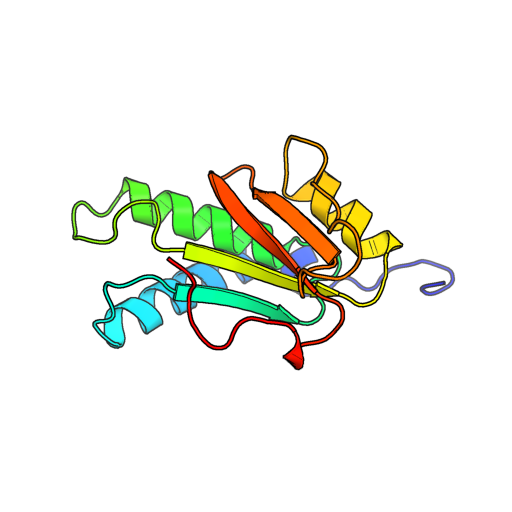N A 1 90 ? -3.326 5.591 3.489 1.00 97.75 90 GLN A O 1
ATOM 707 N N . GLU A 1 91 ? -5.494 5.867 3.960 1.00 97.56 91 GLU A N 1
ATOM 708 C CA . GLU A 1 91 ? -5.707 7.027 3.089 1.00 97.56 91 GLU A CA 1
ATOM 709 C C . GLU A 1 91 ? -4.795 8.198 3.477 1.00 97.56 91 GLU A C 1
ATOM 711 O O . GLU A 1 91 ? -4.067 8.709 2.630 1.00 97.56 91 GLU A O 1
ATOM 716 N N . GLU A 1 92 ? -4.805 8.593 4.754 1.00 96.69 92 GLU A N 1
ATOM 717 C CA . GLU A 1 92 ? -3.965 9.682 5.272 1.00 96.69 92 GLU A CA 1
ATOM 718 C C . GLU A 1 92 ? -2.465 9.378 5.112 1.00 96.69 92 GLU A C 1
ATOM 720 O O . GLU A 1 92 ? -1.648 10.284 4.931 1.00 96.69 92 GLU A O 1
ATOM 725 N N . PHE A 1 93 ? -2.093 8.099 5.172 1.00 97.00 93 PHE A N 1
ATOM 726 C C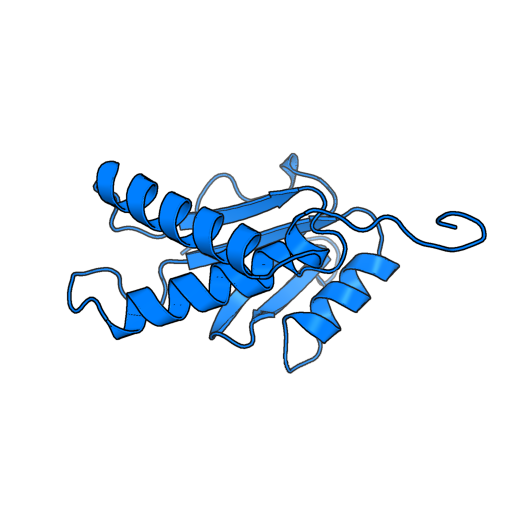A . PHE A 1 93 ? -0.710 7.661 5.062 1.00 97.00 93 PHE A CA 1
ATOM 727 C C . PHE A 1 93 ? -0.224 7.535 3.612 1.00 97.00 93 PHE A C 1
ATOM 729 O O . PHE A 1 93 ? 0.883 7.976 3.304 1.00 97.00 93 PHE A O 1
ATOM 736 N N . LEU A 1 94 ? -1.041 6.988 2.711 1.00 97.44 94 LEU A N 1
ATOM 737 C CA . LEU A 1 94 ? -0.654 6.627 1.343 1.00 97.44 94 LEU A CA 1
ATOM 738 C C . LEU A 1 94 ? -0.992 7.699 0.298 1.00 97.44 94 LEU A C 1
ATOM 740 O O . LEU A 1 94 ? -0.464 7.631 -0.811 1.00 97.44 94 LEU A O 1
ATOM 744 N N . CYS A 1 95 ? -1.856 8.669 0.614 1.00 97.62 95 CYS A N 1
ATOM 745 C CA . CYS A 1 95 ? -2.355 9.669 -0.338 1.00 97.62 95 CYS A CA 1
ATOM 746 C C . CYS A 1 95 ? -2.150 11.104 0.174 1.00 97.62 95 CYS A C 1
ATOM 748 O O . CYS A 1 95 ? -2.193 11.357 1.374 1.00 97.62 95 CYS A O 1
ATOM 750 N N . ASP A 1 96 ? -1.983 12.064 -0.742 1.00 95.88 96 ASP A N 1
ATOM 751 C CA . ASP A 1 96 ? -1.850 13.496 -0.398 1.00 95.88 96 ASP A CA 1
ATOM 752 C C . ASP A 1 96 ? -3.184 14.255 -0.387 1.00 95.88 96 ASP A C 1
ATOM 754 O O . ASP A 1 96 ? -3.264 15.410 0.037 1.00 95.88 96 ASP A O 1
ATOM 758 N N . ARG A 1 97 ? -4.247 13.639 -0.911 1.00 94.94 97 ARG A N 1
ATOM 759 C CA . ARG A 1 97 ? -5.568 14.255 -1.076 1.00 94.94 97 ARG A CA 1
ATOM 760 C C . ARG A 1 97 ? -6.648 13.352 -0.490 1.00 94.94 97 ARG A C 1
ATOM 762 O O . ARG A 1 97 ? -6.446 12.143 -0.454 1.00 94.94 97 ARG A O 1
ATOM 769 N N . PRO A 1 98 ? -7.805 13.900 -0.083 1.00 94.62 98 PRO A N 1
ATOM 770 C CA . PRO A 1 98 ? -8.950 13.085 0.302 1.00 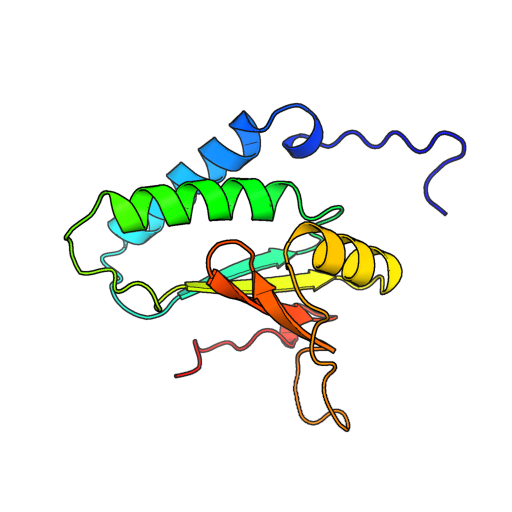94.62 98 PRO A CA 1
ATOM 771 C C . PRO A 1 98 ? -9.423 12.199 -0.855 1.00 94.62 98 PRO A C 1
ATOM 773 O O . PRO A 1 98 ? -9.482 12.640 -2.004 1.00 94.62 98 PRO A O 1
ATOM 776 N N . SER A 1 99 ? -9.785 10.966 -0.531 1.00 95.00 99 SER A N 1
ATOM 777 C CA . SER A 1 99 ? -10.275 9.957 -1.463 1.00 95.00 99 SER A CA 1
ATOM 778 C C . SER A 1 99 ? -11.703 10.259 -1.881 1.00 95.00 99 SER A C 1
ATOM 780 O O . SER A 1 99 ? -12.522 10.758 -1.101 1.00 95.00 99 SER A O 1
ATOM 782 N N . SER A 1 100 ? -12.032 9.864 -3.105 1.00 93.88 100 SER A N 1
ATOM 783 C CA . SER A 1 100 ? -13.419 9.802 -3.545 1.00 93.88 100 SER A CA 1
ATOM 784 C C . SER A 1 100 ? -14.084 8.593 -2.895 1.00 93.88 100 SER A C 1
ATOM 786 O O . SER A 1 100 ? -13.509 7.508 -2.845 1.00 93.88 100 SER A O 1
ATOM 788 N N . SER A 1 101 ? -15.284 8.784 -2.352 1.00 89.62 101 SER A N 1
ATOM 789 C CA . SER A 1 101 ? -16.109 7.673 -1.866 1.00 89.62 101 SER A CA 1
ATOM 790 C C . SER A 1 101 ? -17.013 7.198 -2.993 1.00 89.62 101 SER A C 1
ATOM 792 O O . SER A 1 101 ? -17.539 8.031 -3.737 1.00 89.62 101 SER A O 1
ATOM 794 N N . ALA A 1 102 ? -17.225 5.887 -3.094 1.00 81.44 102 ALA A N 1
ATOM 795 C CA . ALA A 1 102 ? -18.109 5.339 -4.112 1.00 81.44 102 ALA A CA 1
ATOM 796 C C . ALA A 1 102 ? -19.517 5.926 -3.990 1.00 81.44 102 ALA A C 1
ATOM 798 O O . ALA A 1 102 ? -20.145 5.916 -2.925 1.00 81.44 102 ALA A O 1
ATOM 799 N N . SER A 1 103 ? -20.024 6.456 -5.100 1.00 65.25 103 SER A N 1
ATOM 800 C CA . SER A 1 103 ? -21.353 7.059 -5.132 1.00 65.25 103 SER A CA 1
ATOM 801 C C . SER A 1 103 ? -22.420 5.988 -5.393 1.00 65.25 103 SER A C 1
ATOM 803 O O . SER A 1 103 ? -22.358 5.226 -6.357 1.00 65.25 103 SER A O 1
ATOM 805 N N . ASN A 1 104 ? -23.429 5.924 -4.520 1.00 63.00 104 ASN A N 1
ATOM 806 C CA . ASN A 1 104 ? -24.643 5.113 -4.691 1.00 63.00 104 ASN A CA 1
ATOM 807 C C . ASN A 1 104 ? -24.447 3.588 -4.870 1.00 63.00 104 ASN A C 1
ATOM 809 O O . ASN A 1 104 ? -25.313 2.943 -5.459 1.00 63.00 104 ASN A O 1
ATOM 813 N N . GLY A 1 105 ? -23.347 3.003 -4.377 1.00 66.62 105 GLY A N 1
ATOM 814 C CA . GLY A 1 105 ? -23.142 1.542 -4.353 1.00 66.62 105 GLY A CA 1
ATOM 815 C C . GLY A 1 105 ? -23.034 0.872 -5.728 1.00 66.62 105 GLY A C 1
ATOM 816 O O . GLY A 1 105 ? -23.237 -0.332 -5.837 1.00 66.62 105 GLY A O 1
ATOM 817 N N . LYS A 1 106 ? -22.766 1.647 -6.787 1.00 74.94 106 LYS A N 1
ATOM 818 C CA . LYS A 1 106 ? -22.542 1.113 -8.141 1.00 74.94 106 LYS A CA 1
ATOM 819 C C . LYS A 1 106 ? -21.119 0.611 -8.356 1.00 74.94 106 LYS A C 1
ATOM 821 O O . LYS A 1 106 ? -20.892 -0.197 -9.249 1.00 74.94 106 LYS A O 1
ATOM 826 N N . GLU A 1 107 ? -20.177 1.133 -7.582 1.00 84.81 107 GLU A N 1
ATOM 827 C CA . GLU A 1 107 ? -18.771 0.761 -7.656 1.00 84.81 107 GLU A CA 1
ATOM 828 C C . GLU A 1 107 ? -18.463 -0.288 -6.581 1.00 84.81 107 GLU A C 1
ATOM 830 O O . GLU A 1 107 ? -18.980 -0.174 -5.467 1.00 84.81 107 GLU A O 1
ATOM 835 N N . PRO A 1 108 ? -17.637 -1.299 -6.896 1.00 90.25 108 PRO A N 1
ATOM 836 C CA . PRO A 1 108 ? -17.305 -2.361 -5.948 1.00 90.25 108 PRO A CA 1
ATOM 837 C C . PRO A 1 108 ? -16.311 -1.905 -4.865 1.00 90.25 108 PRO A C 1
ATOM 839 O O . PRO A 1 108 ? -16.264 -2.472 -3.777 1.00 90.25 108 PRO A O 1
ATOM 842 N N . HIS A 1 109 ? -15.525 -0.857 -5.132 1.00 94.00 109 HIS A N 1
ATOM 843 C CA . HIS A 1 109 ? -14.655 -0.245 -4.131 1.00 94.00 109 HIS A CA 1
ATOM 844 C C . HIS A 1 109 ? -15.453 0.711 -3.238 1.00 94.00 109 HIS A C 1
ATOM 846 O O . HIS A 1 109 ? -16.395 1.349 -3.685 1.00 94.00 109 HIS A O 1
ATOM 852 N N . VAL A 1 110 ? -15.052 0.868 -1.978 1.00 95.38 110 VAL A N 1
ATOM 853 C CA . VAL A 1 110 ? -15.648 1.849 -1.055 1.00 95.38 110 VAL A CA 1
ATOM 854 C C . VAL A 1 110 ? -14.976 3.219 -1.140 1.00 95.38 110 VAL A C 1
ATOM 856 O O . VAL A 1 110 ? -15.621 4.240 -0.893 1.00 95.38 110 VAL A O 1
ATOM 859 N N . LYS A 1 111 ? -13.690 3.251 -1.508 1.00 95.81 111 LYS A N 1
ATOM 860 C CA . LYS A 1 111 ? -12.911 4.472 -1.740 1.00 95.81 111 LYS A CA 1
ATOM 861 C C . LYS A 1 111 ? -11.932 4.297 -2.894 1.00 95.81 111 LYS A C 1
ATOM 863 O O . LYS A 1 111 ? -11.459 3.185 -3.127 1.00 95.81 111 LYS A O 1
ATOM 868 N N . SER A 1 112 ? -11.601 5.397 -3.559 1.00 96.56 112 SER A N 1
ATOM 869 C CA . SER A 1 112 ? -10.576 5.461 -4.601 1.00 96.56 112 SER A CA 1
ATOM 870 C C . SER A 1 112 ? -9.778 6.763 -4.549 1.00 96.56 112 SER A C 1
ATOM 872 O O . SER A 1 112 ? -10.288 7.815 -4.148 1.00 96.56 112 SER A O 1
ATOM 874 N N . ASN A 1 113 ? -8.499 6.686 -4.922 1.00 96.56 113 ASN A N 1
ATOM 875 C CA . ASN A 1 113 ? -7.569 7.814 -4.914 1.00 96.56 113 ASN A CA 1
ATOM 876 C C . ASN A 1 113 ? -6.340 7.555 -5.810 1.00 96.56 113 ASN A C 1
ATOM 878 O O . ASN A 1 113 ? -6.276 6.568 -6.543 1.00 96.56 113 ASN A O 1
ATOM 882 N N . THR A 1 114 ? -5.346 8.436 -5.717 1.00 95.69 114 THR A N 1
ATOM 883 C CA . THR A 1 114 ? -3.989 8.255 -6.235 1.00 95.69 114 THR A CA 1
ATOM 884 C C . THR A 1 114 ? -2.997 8.312 -5.073 1.00 95.69 114 THR A C 1
ATOM 886 O O . THR A 1 114 ? -3.079 9.207 -4.229 1.00 95.69 114 THR A O 1
ATOM 889 N N . THR A 1 115 ? -2.065 7.361 -5.025 1.00 95.38 115 THR A N 1
ATOM 890 C CA . THR A 1 115 ? -1.007 7.315 -4.010 1.00 95.38 115 THR A CA 1
ATOM 891 C C . THR A 1 115 ? -0.014 8.463 -4.182 1.00 95.38 115 THR A C 1
ATOM 893 O O . THR A 1 115 ? 0.052 9.097 -5.237 1.00 95.38 115 THR A O 1
ATOM 896 N N . LYS A 1 116 ? 0.807 8.708 -3.158 1.00 93.31 116 LYS A N 1
ATOM 897 C CA . LYS A 1 116 ? 1.923 9.672 -3.205 1.00 93.31 116 LYS A CA 1
ATOM 898 C C . LYS A 1 116 ? 2.889 9.412 -4.367 1.00 93.31 116 LYS A C 1
ATOM 900 O O . LYS A 1 116 ? 3.329 10.359 -5.006 1.00 93.31 116 LYS A O 1
ATOM 905 N N . SER A 1 117 ? 3.130 8.140 -4.690 1.00 88.44 117 SER A N 1
ATOM 906 C CA . SER A 1 117 ? 3.951 7.707 -5.832 1.00 88.44 117 SER A CA 1
ATOM 907 C C . SER A 1 117 ? 3.201 7.706 -7.176 1.00 88.44 117 SER A C 1
ATOM 909 O O . SER A 1 117 ? 3.722 7.224 -8.174 1.00 88.44 117 SER A O 1
ATOM 911 N N . GLY A 1 118 ? 1.968 8.223 -7.239 1.00 90.00 118 GLY A N 1
ATOM 912 C CA . GLY A 1 118 ? 1.234 8.416 -8.495 1.00 90.00 118 GLY A CA 1
ATOM 913 C C . GLY A 1 118 ? 0.405 7.223 -8.984 1.00 90.00 118 GLY A C 1
ATOM 914 O O . GLY A 1 118 ? -0.183 7.302 -10.065 1.00 90.00 118 GLY A O 1
ATOM 915 N N . PHE A 1 119 ? 0.293 6.142 -8.208 1.00 91.44 119 PHE A N 1
ATOM 916 C CA . PHE A 1 119 ? -0.466 4.950 -8.602 1.00 91.44 119 PHE A CA 1
ATOM 917 C C . PHE A 1 119 ? -1.954 5.068 -8.240 1.00 91.44 119 PHE A C 1
ATOM 919 O O . PHE A 1 119 ? -2.274 5.539 -7.148 1.00 91.44 119 PHE A O 1
ATOM 926 N N . PRO A 1 120 ? -2.894 4.622 -9.095 1.00 94.62 120 PRO A N 1
ATOM 927 C CA . PRO A 1 120 ? -4.290 4.453 -8.698 1.00 94.62 120 PRO A CA 1
ATOM 928 C C . PRO A 1 120 ? -4.404 3.506 -7.499 1.00 94.62 120 PRO A C 1
ATOM 930 O O . PRO A 1 120 ? -3.754 2.461 -7.485 1.00 94.62 120 PRO A O 1
ATOM 933 N N . ILE A 1 121 ? -5.237 3.851 -6.519 1.00 97.00 121 ILE A N 1
ATOM 934 C CA . ILE A 1 121 ? -5.485 3.033 -5.327 1.00 97.00 121 ILE A CA 1
ATOM 935 C C . ILE A 1 121 ? -6.977 2.933 -5.021 1.00 97.00 121 ILE A C 1
ATOM 937 O O . ILE A 1 121 ? -7.709 3.920 -5.105 1.00 97.00 121 ILE A O 1
ATOM 941 N N . PHE A 1 122 ? -7.417 1.735 -4.647 1.00 97.31 122 PHE A N 1
ATOM 942 C CA . PHE A 1 122 ? -8.807 1.401 -4.357 1.00 97.31 122 PHE A CA 1
ATOM 943 C C . PHE A 1 122 ? -8.907 0.603 -3.055 1.00 97.31 122 PHE A C 1
ATOM 945 O O . PHE A 1 122 ? -8.074 -0.263 -2.793 1.00 97.31 122 PHE A O 1
ATOM 952 N N . TRP A 1 123 ? -9.949 0.857 -2.263 1.00 98.00 123 TRP A N 1
ATOM 953 C CA . TRP A 1 123 ? -10.255 0.095 -1.048 1.00 98.00 123 TRP A CA 1
ATOM 954 C C . TRP A 1 123 ? -11.527 -0.724 -1.222 1.00 98.00 123 TRP A C 1
ATOM 956 O O . TRP A 1 123 ? -12.530 -0.201 -1.701 1.00 98.00 123 TRP A O 1
ATOM 966 N N . TYR A 1 124 ? -11.517 -1.965 -0.749 1.00 97.25 124 TYR A N 1
ATOM 967 C CA . TYR A 1 124 ? -12.611 -2.931 -0.849 1.00 97.25 124 TYR A CA 1
ATOM 968 C C . TYR A 1 124 ? -12.922 -3.537 0.517 1.00 97.25 124 TYR A C 1
ATOM 970 O O . TYR A 1 124 ? -12.059 -3.581 1.394 1.00 97.25 124 TYR A O 1
ATOM 978 N N . LYS A 1 125 ? -14.156 -4.019 0.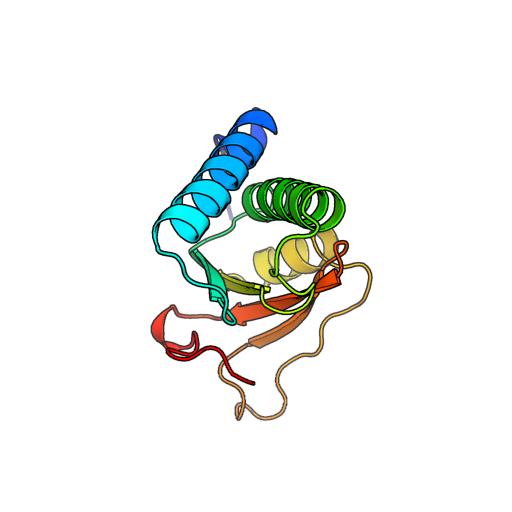704 1.00 95.75 125 LYS A N 1
ATOM 979 C CA . LYS A 1 125 ? -14.546 -4.725 1.935 1.00 95.75 125 LYS A CA 1
ATOM 980 C C . LYS A 1 125 ? -14.255 -6.215 1.870 1.00 95.75 125 LYS A C 1
ATOM 982 O O . LYS A 1 125 ? -13.979 -6.809 2.911 1.00 95.75 125 LYS A O 1
ATOM 987 N N . THR A 1 126 ? -14.308 -6.796 0.678 1.00 95.81 126 THR A N 1
ATOM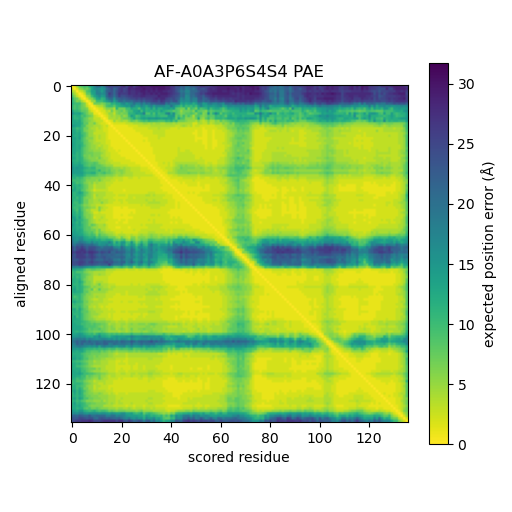 988 C CA . THR A 1 126 ? -14.062 -8.217 0.446 1.00 95.81 126 THR A CA 1
ATOM 989 C C . THR A 1 126 ? -13.114 -8.405 -0.733 1.00 95.81 126 THR A C 1
ATOM 991 O O . THR A 1 126 ? -12.921 -7.487 -1.532 1.00 95.81 126 THR A O 1
ATOM 994 N N . ILE A 1 127 ? -12.475 -9.572 -0.817 1.00 96.00 127 ILE A N 1
ATOM 995 C CA . ILE A 1 127 ? -11.572 -9.878 -1.933 1.00 96.00 127 ILE A CA 1
ATOM 996 C C . ILE A 1 127 ? -12.364 -10.114 -3.221 1.00 96.00 127 ILE A C 1
ATOM 998 O O . ILE A 1 127 ? -11.881 -9.815 -4.306 1.00 96.00 127 ILE A O 1
ATOM 1002 N N . GLU A 1 128 ? -13.605 -10.578 -3.094 1.00 94.94 128 GLU A N 1
ATOM 1003 C CA . GLU A 1 128 ? -14.534 -10.816 -4.193 1.00 94.94 128 GLU A CA 1
ATOM 1004 C C . GLU A 1 128 ? -14.944 -9.520 -4.913 1.00 94.94 128 GLU A C 1
ATOM 1006 O O . GLU A 1 128 ? -15.337 -9.563 -6.077 1.00 94.94 128 GLU A O 1
ATOM 1011 N N . ASP A 1 129 ? -14.830 -8.366 -4.246 1.00 94.19 129 ASP A N 1
ATOM 1012 C CA . ASP A 1 129 ? -15.105 -7.055 -4.842 1.00 94.19 129 ASP A CA 1
ATOM 1013 C C . ASP A 1 129 ? -13.931 -6.532 -5.696 1.00 94.19 129 ASP A C 1
ATOM 1015 O O . ASP A 1 129 ? -14.083 -5.561 -6.448 1.00 94.19 129 ASP A O 1
ATOM 1019 N N . VAL A 1 130 ? -12.743 -7.138 -5.587 1.00 94.94 130 VAL A N 1
ATOM 1020 C CA . VAL A 1 130 ? -11.583 -6.746 -6.395 1.00 94.94 130 VAL A CA 1
ATOM 1021 C C . VAL A 1 130 ? -11.811 -7.199 -7.846 1.00 94.94 130 VAL A C 1
ATOM 1023 O O . VAL A 1 130 ? -12.120 -8.367 -8.077 1.00 94.94 130 VAL A O 1
ATOM 1026 N N . PRO A 1 131 ? -11.665 -6.313 -8.852 1.00 92.88 131 PRO A N 1
ATOM 1027 C CA . PRO A 1 131 ? -11.906 -6.677 -10.246 1.00 92.88 131 PRO A CA 1
ATOM 1028 C C . PRO A 1 131 ? -10.990 -7.810 -10.725 1.00 92.88 131 PRO A C 1
ATOM 1030 O O . PRO A 1 131 ? -9.771 -7.652 -10.719 1.00 92.88 131 PRO A O 1
ATOM 1033 N N . GLU A 1 132 ? -11.571 -8.901 -11.237 1.00 87.19 132 GLU A N 1
ATOM 1034 C CA . GLU A 1 132 ? -10.812 -10.030 -11.813 1.00 87.19 132 GLU A CA 1
ATOM 1035 C C . GLU A 1 132 ? -9.917 -9.607 -12.987 1.00 87.19 132 GLU A C 1
ATOM 1037 O O . GLU A 1 132 ? -8.869 -10.199 -13.241 1.00 87.19 132 GLU A O 1
ATOM 1042 N N . THR A 1 133 ? -10.336 -8.573 -13.719 1.00 78.50 133 THR A N 1
ATOM 1043 C CA . THR A 1 133 ? -9.598 -8.022 -14.853 1.00 78.50 133 THR A CA 1
ATOM 1044 C C . THR A 1 133 ? -9.112 -6.618 -14.547 1.00 78.50 133 THR A C 1
ATOM 1046 O O . THR A 1 133 ? -9.855 -5.798 -14.005 1.00 78.50 133 THR A O 1
ATOM 1049 N N . VAL A 1 134 ? -7.892 -6.303 -14.978 1.00 72.19 134 VAL A N 1
ATOM 1050 C CA . VAL A 1 134 ? -7.348 -4.946 -14.901 1.00 72.19 134 VAL A CA 1
ATOM 1051 C C . VAL A 1 134 ? -8.130 -4.052 -15.862 1.00 72.19 134 VAL A C 1
ATOM 1053 O O . VAL A 1 134 ? -8.017 -4.197 -17.078 1.00 72.19 134 VAL A O 1
ATOM 1056 N N . GLY A 1 135 ? -8.999 -3.200 -15.317 1.00 58.03 135 GLY A N 1
ATOM 1057 C CA . GLY A 1 135 ? -9.816 -2.283 -16.108 1.00 58.03 135 GLY A CA 1
ATOM 1058 C C . GLY A 1 135 ? -8.936 -1.261 -16.824 1.00 58.03 135 GLY A C 1
ATOM 1059 O O . GLY A 1 135 ? -8.115 -0.606 -16.181 1.00 58.03 135 GLY A O 1
ATOM 1060 N N . VAL A 1 136 ? -9.106 -1.154 -18.143 1.00 42.81 136 VAL A N 1
ATOM 1061 C CA . VAL A 1 136 ? -8.548 -0.081 -18.985 1.00 42.81 136 VAL A CA 1
ATOM 1062 C C . VAL A 1 136 ? -9.605 0.993 -19.191 1.00 42.81 136 VAL A C 1
ATOM 1064 O O . VAL A 1 136 ? -10.776 0.603 -19.417 1.00 42.81 136 VAL A O 1
#

Sequence (136 aa):
VFGKEGDFITAPELTQLFGELIGVWCYHELANTGHTGPWQLVECGPGTGQLMNDLLSVMENFQIMWHIGLQEKNLSVHLVETSDALIKKQEEFLCDRPSSSASNGKEPHVKSNTTKSGFPIFWYKTIEDVPETVGV

Secondary structure (DSSP, 8-state):
---TT-----HHHH-HHHHHHHHHHHHHHHHHHT--S-EEEEEES-TTSHHHHHHHHHHHHHHHH--SS--TTSEEEEEE---HHHHHHHHHHH-SSPPEEPSTT-SS-SEEEE-TTS-EEEEESSGGGS-SS---

Solvent-accessible surface area (backbone atoms only — not comparable to full-atom values): 7924 Å² total; per-residue (Å²): 131,77,59,102,82,63,82,74,81,46,70,46,75,74,35,62,66,53,18,35,52,51,23,53,49,53,52,51,53,46,54,72,70,67,68,69,66,66,46,75,51,75,41,79,63,55,66,68,33,55,40,58,53,31,23,48,56,41,50,50,52,49,55,75,71,44,98,65,80,60,60,99,74,31,57,35,39,38,37,27,49,77,48,69,72,39,53,53,49,25,43,68,68,46,24,87,62,90,60,50,64,49,68,90,76,77,48,62,39,58,32,38,45,51,33,73,86,67,34,45,33,36,33,18,67,44,73,86,46,54,71,93,58,79,84,127

InterPro domains:
  IPR003788 Protein arginine methyltransferase NDUFAF7 [PF02636] (21-133)
  IPR003788 Protein arginine methyltransferase NDUFAF7 [PTHR12049] (1-132)
  IPR029063 S-adenosyl-L-methionine-dependent methyltransferase superfamily [G3DSA:3.40.50.150] (8-136)
  IPR029063 S-adenosyl-L-methionine-dependent methyltransferase superfamily [SSF53335] (2-132)

Nearest PDB structures (foldseek):
  5zzw-assembly2_A  TM=8.247E-01  e=1.495E-09  Dictyostelium discoideum
  1zkd-assembly1_B  TM=8.114E-01  e=1.332E-06  Rhodopseudomonas palustris CGA009
  3ua3-assembly1_A  TM=7.126E-01  e=1.126E+00  Caenorhabditis elegans
  1dbr-assembly1_D  TM=6.560E-01  e=2.892E+00  Toxoplasma gondii
  6bo7-assembly3_H  TM=6.909E-01  e=5.094E+00  Plasmodium vivax

Radius of gyration: 15.31 Å; Cα contacts (8 Å, |Δi|>4): 183; chains: 1; bounding box: 40×28×48 Å